Protein AF-A0A9D8IZ69-F1 (afdb_monomer)

Mean predicted aligned error: 7.36 Å

Solvent-accessible surface area (backbone atoms only — not comparable to full-atom values): 4754 Å² total; per-residue (Å²): 134,84,77,73,78,70,70,72,92,57,51,69,44,57,46,55,53,54,47,49,62,75,74,49,71,77,62,39,45,64,68,52,42,54,54,48,34,57,50,44,68,66,20,56,84,77,44,52,74,77,50,43,61,51,52,50,53,51,49,54,52,48,50,76,36,34,67,42,77,77,47,42,71,65,36,77,90,57,128

pLDDT: mean 79.78, std 14.84, range [36.72, 90.56]

Radius of gyration: 13.71 Å; Cα contacts (8 Å, |Δi|>4): 66; chains: 1; bounding box: 45×24×28 Å

Foldseek 3Di:
DPPPPPVPQCDVLLVLLVVLPVVDDFPQELVSLVVNQVSCVVSVVVHDPVSNVVSVVVLVVNCVGHPDNVSNVVHPPDD

Sequence (79 aa):
METAKIKALHSAGYREVTQFFASHEPPFTLTDIHEFNAIYRRAYPALAPGERMRSEKWVDYLIDHVESPDCAGKIYGVV

Secondary structure (DSSP, 8-state):
--------S--HHHHHHHHHHHH-PSSBPHHHHHHHHHHHHHHGGGS-HHHHHHHHHHHHHHHHTBSSHHHHTTSTT--

Structure (mmCIF, N/CA/C/O backbone):
data_AF-A0A9D8IZ69-F1
#
_entry.id   AF-A0A9D8IZ69-F1
#
loop_
_atom_site.group_PDB
_atom_site.id
_atom_site.type_symbol
_atom_site.label_atom_id
_atom_site.label_alt_id
_atom_site.label_comp_id
_atom_site.label_asym_id
_atom_site.label_entity_id
_atom_site.label_seq_id
_atom_site.pdbx_PDB_ins_code
_atom_site.Cartn_x
_atom_site.Cartn_y
_atom_site.Cartn_z
_atom_site.occupancy
_atom_site.B_iso_or_equiv
_atom_site.auth_seq_id
_atom_site.auth_comp_id
_atom_site.auth_asym_id
_atom_site.auth_atom_id
_atom_site.pdbx_PDB_model_num
ATOM 1 N N . MET A 1 1 ? 33.142 10.425 -15.432 1.00 36.72 1 MET A N 1
ATOM 2 C CA . MET A 1 1 ? 31.979 10.547 -14.530 1.00 36.72 1 MET A CA 1
ATOM 3 C C . MET A 1 1 ? 30.878 9.694 -15.118 1.00 36.72 1 MET A C 1
ATOM 5 O O . MET A 1 1 ? 30.225 10.105 -16.065 1.00 36.72 1 MET A O 1
ATOM 9 N N . GLU A 1 2 ? 30.790 8.454 -14.653 1.00 38.84 2 GLU A N 1
ATOM 10 C CA . GLU A 1 2 ? 29.794 7.496 -15.117 1.00 38.84 2 GLU A CA 1
ATOM 11 C C . GLU A 1 2 ? 28.467 7.901 -14.476 1.00 38.84 2 GLU A C 1
ATOM 13 O O . GLU A 1 2 ? 28.275 7.768 -13.268 1.00 38.84 2 GLU A O 1
ATOM 18 N N . THR A 1 3 ? 27.593 8.529 -15.260 1.00 38.16 3 THR A N 1
ATOM 19 C CA . THR A 1 3 ? 26.223 8.809 -14.849 1.00 38.16 3 THR A CA 1
ATOM 20 C C . THR A 1 3 ? 25.555 7.463 -14.644 1.00 38.16 3 THR A C 1
ATOM 22 O O . THR A 1 3 ? 25.109 6.818 -15.594 1.00 38.16 3 THR A O 1
ATOM 25 N N . ALA A 1 4 ? 25.555 7.008 -13.387 1.00 41.44 4 ALA A N 1
ATOM 26 C CA . ALA A 1 4 ? 24.764 5.884 -12.935 1.00 41.44 4 ALA A CA 1
ATOM 27 C C . ALA A 1 4 ? 23.396 6.031 -13.593 1.00 41.44 4 ALA A C 1
ATOM 29 O O . ALA A 1 4 ? 22.701 7.025 -13.376 1.00 41.44 4 ALA A O 1
ATOM 30 N N . LYS A 1 5 ? 23.056 5.089 -14.477 1.00 43.19 5 LYS A N 1
ATOM 31 C CA . LYS A 1 5 ? 21.713 4.973 -15.026 1.00 43.19 5 LYS A CA 1
ATOM 32 C C . LYS A 1 5 ? 20.825 4.740 -13.815 1.00 43.19 5 LYS A C 1
ATOM 34 O O . LYS A 1 5 ? 20.674 3.602 -13.375 1.00 43.19 5 LYS A O 1
ATOM 39 N N . ILE A 1 6 ? 20.307 5.819 -13.233 1.00 49.09 6 ILE A N 1
ATOM 40 C CA . ILE A 1 6 ? 19.222 5.782 -12.270 1.00 49.09 6 ILE A CA 1
ATOM 41 C C . ILE A 1 6 ? 18.106 5.144 -13.082 1.00 49.09 6 ILE A C 1
ATOM 43 O O . ILE A 1 6 ? 17.454 5.814 -13.882 1.00 49.09 6 ILE A O 1
ATOM 47 N N . LYS A 1 7 ? 17.992 3.810 -12.997 1.00 45.56 7 LYS A N 1
ATOM 48 C CA . LYS A 1 7 ? 16.843 3.063 -13.494 1.00 45.56 7 LYS A CA 1
ATOM 49 C C . LYS A 1 7 ? 15.664 3.844 -12.963 1.00 45.56 7 LYS A C 1
ATOM 51 O O . LYS A 1 7 ? 15.517 3.943 -11.747 1.00 45.56 7 LYS A O 1
ATOM 56 N N . ALA A 1 8 ? 14.946 4.489 -13.869 1.00 48.59 8 ALA A N 1
ATOM 57 C CA . ALA A 1 8 ? 13.804 5.306 -13.546 1.00 48.59 8 ALA A CA 1
ATOM 58 C C . ALA A 1 8 ? 12.922 4.478 -12.601 1.00 48.59 8 ALA A C 1
ATOM 60 O O . ALA A 1 8 ? 12.344 3.479 -13.021 1.00 48.59 8 ALA A O 1
ATOM 61 N N . LEU A 1 9 ? 12.906 4.841 -11.315 1.00 53.25 9 LEU A N 1
ATOM 62 C CA . LEU A 1 9 ? 12.032 4.277 -10.282 1.00 53.25 9 LEU A CA 1
ATOM 63 C C . LEU A 1 9 ? 10.628 4.832 -10.531 1.00 53.25 9 LEU A C 1
ATOM 65 O O . LEU A 1 9 ? 10.105 5.631 -9.758 1.00 53.25 9 LEU A O 1
ATOM 69 N N . HIS A 1 10 ? 10.119 4.569 -11.727 1.00 59.62 10 HIS A N 1
ATOM 70 C CA . HIS A 1 10 ? 9.032 5.297 -12.353 1.00 59.62 10 HIS A CA 1
ATOM 71 C C . HIS A 1 10 ? 8.248 4.378 -13.291 1.00 59.62 10 HIS A C 1
ATOM 73 O O . HIS A 1 10 ? 7.750 4.843 -14.320 1.00 59.62 10 HIS A O 1
ATOM 79 N N . SER A 1 11 ? 8.137 3.084 -12.974 1.00 70.81 11 SER A N 1
ATOM 80 C CA . SER A 1 11 ? 7.117 2.254 -13.613 1.00 70.81 11 SER A CA 1
ATOM 81 C C . SER A 1 11 ? 5.773 2.973 -13.487 1.00 70.81 11 SER A C 1
ATOM 83 O O . SER A 1 11 ? 5.498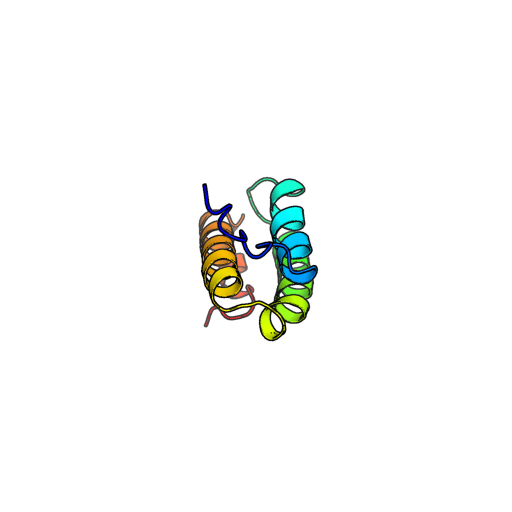 3.591 -12.454 1.00 70.81 11 SER A O 1
ATOM 85 N N . ALA A 1 12 ? 4.939 2.927 -14.529 1.00 80.56 12 ALA A N 1
ATOM 86 C CA . ALA A 1 12 ? 3.658 3.639 -14.532 1.00 80.56 12 ALA A CA 1
ATOM 87 C C . ALA A 1 12 ? 2.828 3.312 -13.274 1.00 80.56 12 ALA A C 1
ATOM 89 O O . ALA A 1 12 ? 2.352 4.225 -12.608 1.00 80.56 12 ALA A O 1
ATOM 90 N N . GLY A 1 13 ? 2.816 2.039 -12.861 1.00 83.38 13 GLY A N 1
ATOM 91 C CA . GLY A 1 13 ? 2.150 1.609 -11.632 1.00 83.38 13 GLY A CA 1
ATOM 92 C C . GLY A 1 13 ? 2.764 2.168 -10.341 1.00 83.38 13 GLY A C 1
ATOM 93 O O . GLY A 1 13 ? 2.032 2.472 -9.407 1.00 83.38 13 GLY A O 1
ATOM 94 N N . TYR A 1 14 ? 4.086 2.366 -10.271 1.00 83.38 14 TYR A N 1
ATOM 95 C CA . TYR A 1 14 ? 4.706 2.996 -9.097 1.00 83.38 14 TYR A CA 1
ATOM 96 C C . TYR A 1 14 ? 4.330 4.477 -9.005 1.00 83.38 14 TYR A C 1
ATOM 98 O O . TYR A 1 14 ? 4.065 4.979 -7.915 1.00 83.38 14 TYR A O 1
ATOM 106 N N . ARG A 1 15 ? 4.248 5.163 -10.154 1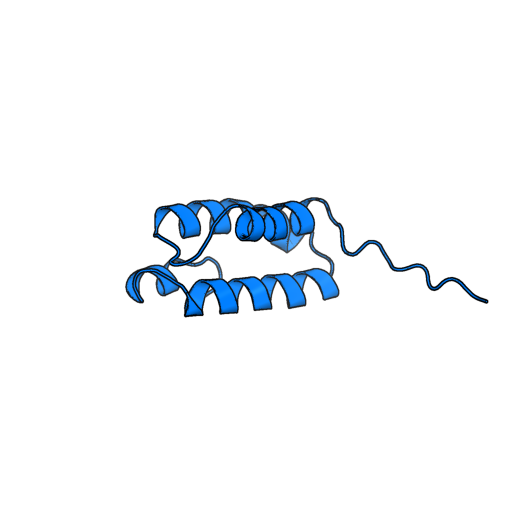.00 85.88 15 ARG A N 1
ATOM 107 C CA . ARG A 1 15 ? 3.785 6.554 -10.213 1.00 85.88 15 ARG A CA 1
ATOM 108 C C . ARG A 1 15 ? 2.345 6.692 -9.741 1.00 85.88 15 ARG A C 1
ATOM 110 O O . ARG A 1 15 ? 2.099 7.568 -8.921 1.00 85.88 15 ARG A O 1
ATOM 117 N N . GLU A 1 16 ? 1.443 5.824 -10.198 1.00 86.81 16 GLU A N 1
ATOM 118 C CA . GLU A 1 16 ? 0.041 5.817 -9.751 1.00 86.81 16 GLU A CA 1
ATOM 119 C C . GLU A 1 16 ? -0.053 5.649 -8.226 1.00 86.81 16 GLU A C 1
ATOM 121 O O . GLU A 1 16 ? -0.737 6.427 -7.565 1.00 86.81 16 GLU A O 1
ATOM 126 N N . VAL A 1 17 ? 0.717 4.715 -7.650 1.00 86.62 17 VAL A N 1
ATOM 127 C CA . VAL A 1 17 ? 0.786 4.531 -6.191 1.00 86.62 17 VAL A CA 1
ATOM 128 C C . VAL A 1 17 ? 1.282 5.800 -5.495 1.00 86.62 17 VAL A C 1
ATOM 130 O O . VAL A 1 17 ? 0.649 6.260 -4.557 1.00 86.62 17 VAL A O 1
ATOM 133 N N . THR A 1 18 ? 2.380 6.413 -5.945 1.00 85.88 18 THR A N 1
ATOM 134 C CA . THR A 1 18 ? 2.892 7.643 -5.308 1.00 85.88 18 THR A CA 1
ATOM 135 C C . THR A 1 18 ? 1.977 8.856 -5.491 1.00 85.88 18 THR A C 1
ATOM 137 O O . THR A 1 18 ? 1.929 9.722 -4.625 1.00 85.88 18 THR A O 1
ATOM 140 N N . GLN A 1 19 ? 1.249 8.928 -6.608 1.00 87.94 19 GLN A N 1
ATOM 141 C CA . GLN A 1 19 ? 0.328 10.022 -6.906 1.00 87.94 19 GLN A CA 1
ATOM 142 C C . GLN A 1 19 ? -0.892 9.993 -5.986 1.00 87.94 19 GLN A C 1
ATOM 144 O O . GLN A 1 19 ? -1.373 11.056 -5.596 1.00 87.94 19 GLN A O 1
ATOM 149 N N . PHE A 1 20 ? -1.348 8.798 -5.605 1.00 89.00 20 PHE A N 1
ATOM 150 C CA . PHE A 1 20 ? -2.398 8.627 -4.610 1.00 89.00 20 PHE A CA 1
ATOM 151 C C . PHE A 1 20 ? -2.034 9.336 -3.295 1.00 89.00 20 PHE A C 1
ATOM 153 O O . PHE A 1 20 ? -2.771 10.219 -2.870 1.00 89.00 20 PHE A O 1
ATOM 160 N N . PHE A 1 21 ? -0.853 9.066 -2.725 1.00 85.62 21 PHE A N 1
ATOM 161 C CA . PHE A 1 21 ? -0.389 9.716 -1.485 1.00 85.62 21 PHE A CA 1
ATOM 162 C C . PHE A 1 21 ? -0.057 11.203 -1.638 1.00 85.62 21 PHE A C 1
ATOM 164 O O . PHE A 1 21 ? -0.022 11.927 -0.654 1.00 85.62 21 PHE A O 1
ATOM 171 N N . ALA A 1 22 ? 0.216 11.673 -2.856 1.00 85.88 22 ALA A N 1
ATOM 172 C CA . ALA A 1 22 ? 0.402 13.100 -3.111 1.00 85.88 22 ALA A CA 1
ATOM 173 C C . ALA A 1 22 ? -0.931 13.863 -3.197 1.00 85.88 22 ALA A C 1
ATOM 175 O O . ALA A 1 22 ? -0.936 15.083 -3.065 1.00 85.88 22 ALA A O 1
ATOM 176 N N . SER A 1 23 ? -2.033 13.156 -3.470 1.00 85.56 23 SER A N 1
ATOM 177 C CA . SER A 1 23 ? -3.368 13.739 -3.662 1.00 85.56 23 SER A CA 1
ATOM 178 C C . SER A 1 23 ? -4.286 13.535 -2.455 1.00 85.56 23 SER A C 1
ATOM 180 O O . SER A 1 23 ? -5.304 14.211 -2.359 1.00 85.56 23 SER A O 1
ATOM 182 N N . HIS A 1 24 ? -3.925 12.622 -1.551 1.00 85.25 24 HIS A N 1
ATOM 183 C CA . HIS A 1 24 ? -4.676 12.301 -0.343 1.00 85.25 24 HIS A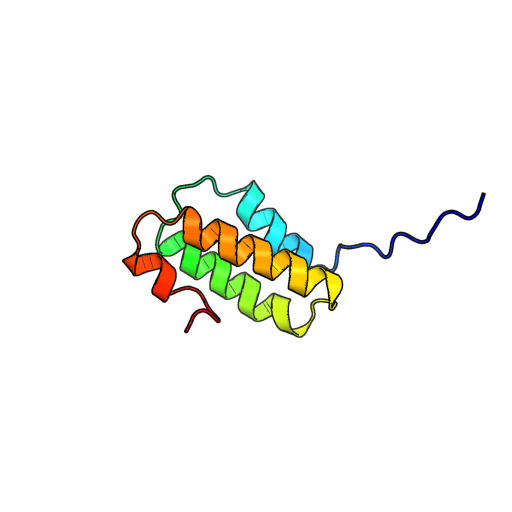 CA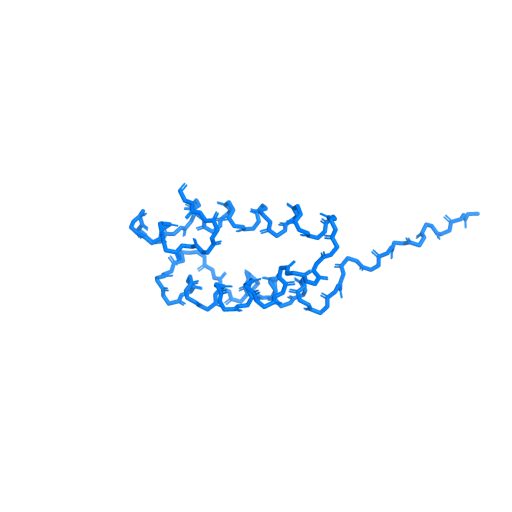 1
ATOM 184 C C . HIS A 1 24 ? -3.831 12.615 0.883 1.00 85.25 24 HIS A C 1
ATOM 186 O O . HIS A 1 24 ? -2.712 12.119 1.023 1.00 85.25 24 HIS A O 1
ATOM 192 N N . GLU A 1 25 ? -4.385 13.428 1.774 1.00 84.44 25 GLU A N 1
ATOM 193 C CA . GLU A 1 25 ? -3.787 13.727 3.068 1.00 84.44 25 GLU A CA 1
ATOM 194 C C . GLU A 1 25 ? -4.429 12.848 4.147 1.00 84.44 25 GLU A C 1
ATOM 196 O O . GLU A 1 25 ? -5.630 12.576 4.081 1.00 84.44 25 GLU A O 1
ATOM 201 N N . PRO A 1 26 ? -3.658 12.392 5.146 1.00 85.81 26 PRO A N 1
ATOM 202 C CA . PRO A 1 26 ? -4.216 11.645 6.262 1.00 85.81 26 PRO A CA 1
ATOM 203 C C . PRO A 1 26 ? -5.143 12.524 7.128 1.00 85.81 26 PRO A C 1
ATOM 205 O O . PRO A 1 26 ? -4.918 13.733 7.237 1.00 85.81 26 PRO A O 1
ATOM 208 N N . PRO A 1 27 ? -6.140 11.933 7.817 1.00 87.75 27 PRO A N 1
ATOM 209 C CA . PRO A 1 27 ? -6.369 10.494 7.981 1.00 87.75 27 PRO A CA 1
ATOM 210 C C . PRO A 1 27 ? -7.032 9.812 6.770 1.00 87.75 27 PRO A C 1
ATOM 212 O O . PRO A 1 27 ? -7.962 10.352 6.180 1.00 87.75 27 PRO A O 1
ATOM 215 N N . PHE A 1 28 ? -6.588 8.595 6.437 1.00 87.94 28 PHE A N 1
ATOM 216 C CA . PHE A 1 28 ? -7.123 7.827 5.306 1.00 87.94 28 PHE A CA 1
ATOM 217 C C . PHE A 1 28 ? -8.439 7.132 5.666 1.00 87.94 28 PHE A C 1
ATOM 219 O O . PHE A 1 28 ? -8.497 6.292 6.570 1.00 87.94 28 PHE A O 1
ATOM 226 N N . THR A 1 29 ? -9.498 7.447 4.930 1.00 90.19 29 THR A N 1
ATOM 227 C CA . THR A 1 29 ? -10.823 6.849 5.096 1.00 90.19 29 THR A CA 1
ATOM 228 C C . THR A 1 29 ? -10.917 5.486 4.411 1.00 90.19 29 THR A C 1
ATOM 230 O O . THR A 1 29 ? -10.050 5.059 3.644 1.00 90.19 29 THR A O 1
ATOM 233 N N . LEU A 1 30 ? -12.029 4.784 4.640 1.00 87.62 30 LEU A N 1
ATOM 234 C CA . LEU A 1 30 ? -12.309 3.529 3.947 1.00 87.62 30 LEU A CA 1
ATOM 235 C C . LEU A 1 30 ? -12.366 3.694 2.414 1.00 87.62 30 LEU A C 1
ATOM 237 O O . LEU A 1 30 ? -11.947 2.796 1.682 1.00 87.62 30 LEU A O 1
ATOM 241 N N . THR A 1 31 ? -12.858 4.835 1.927 1.00 88.44 31 THR A N 1
ATOM 242 C CA . THR A 1 31 ? -12.901 5.147 0.491 1.00 88.44 31 THR A CA 1
ATOM 243 C C . THR A 1 31 ? -11.491 5.240 -0.085 1.00 88.44 31 THR A C 1
ATOM 245 O O . THR A 1 31 ? -11.211 4.618 -1.110 1.00 88.44 31 THR A O 1
ATOM 248 N N . ASP A 1 32 ? -10.591 5.920 0.628 1.00 89.25 32 ASP A N 1
ATOM 249 C CA . ASP A 1 32 ? -9.183 6.074 0.249 1.00 89.25 32 ASP A CA 1
ATOM 250 C C . ASP A 1 32 ? -8.485 4.709 0.183 1.00 89.25 32 ASP A C 1
ATOM 252 O O . ASP A 1 32 ? -7.769 4.404 -0.767 1.00 89.25 32 ASP A O 1
ATOM 256 N N . ILE A 1 33 ? -8.766 3.823 1.142 1.00 88.62 33 ILE A N 1
ATOM 257 C CA . ILE A 1 33 ? -8.224 2.456 1.153 1.00 88.62 33 ILE A CA 1
ATOM 258 C C . ILE A 1 33 ? -8.740 1.631 -0.024 1.00 88.62 33 ILE A C 1
ATOM 260 O O . ILE A 1 33 ? -7.975 0.878 -0.629 1.00 88.62 33 ILE A O 1
ATOM 264 N N . HIS A 1 34 ? -10.020 1.752 -0.380 1.00 90.12 34 HIS A N 1
ATOM 265 C CA . HIS A 1 34 ? -10.560 1.062 -1.551 1.00 90.12 34 HIS A CA 1
ATOM 266 C C . HIS A 1 34 ? -9.917 1.549 -2.852 1.00 90.12 34 HIS A C 1
ATOM 268 O O . HIS A 1 34 ? -9.578 0.721 -3.704 1.00 90.12 34 HIS A O 1
ATOM 274 N N . GLU A 1 35 ? -9.714 2.859 -2.992 1.00 90.38 35 GLU A N 1
ATOM 275 C CA . GLU A 1 35 ? -9.040 3.445 -4.149 1.00 90.38 35 GLU A CA 1
ATOM 276 C C . GLU A 1 35 ? -7.571 3.004 -4.218 1.00 90.38 35 GLU A C 1
ATOM 278 O O . GLU A 1 35 ? -7.129 2.463 -5.240 1.00 90.38 35 GLU A O 1
ATOM 283 N N . PHE A 1 36 ? -6.844 3.112 -3.104 1.00 90.56 36 PHE A N 1
ATOM 284 C CA . PHE A 1 36 ? -5.475 2.624 -2.984 1.00 90.56 36 PHE A CA 1
ATOM 285 C C . PHE A 1 36 ? -5.371 1.141 -3.346 1.00 90.56 36 PHE A C 1
ATOM 287 O O . PHE A 1 36 ? -4.522 0.763 -4.150 1.00 90.56 36 PHE A O 1
ATOM 294 N N . ASN A 1 37 ? -6.252 0.290 -2.818 1.00 90.00 37 ASN A N 1
ATOM 295 C CA . ASN A 1 37 ? -6.250 -1.144 -3.099 1.00 90.00 37 ASN A CA 1
ATOM 296 C C . ASN A 1 37 ? -6.449 -1.450 -4.585 1.00 90.00 37 ASN A C 1
ATOM 298 O O . ASN A 1 37 ? -5.815 -2.367 -5.110 1.00 90.00 37 ASN A O 1
ATOM 302 N N . ALA A 1 38 ? -7.320 -0.706 -5.271 1.00 90.38 38 ALA A N 1
ATOM 303 C CA . ALA A 1 38 ? -7.540 -0.880 -6.702 1.00 90.38 38 ALA A CA 1
ATOM 304 C C . ALA A 1 38 ? -6.268 -0.560 -7.505 1.00 90.38 38 ALA A C 1
ATOM 306 O O . ALA A 1 38 ? -5.869 -1.341 -8.377 1.00 90.38 38 ALA A O 1
ATOM 307 N N . ILE A 1 39 ? -5.597 0.544 -7.162 1.00 89.88 39 ILE A N 1
ATOM 308 C CA . ILE A 1 39 ? -4.334 0.968 -7.779 1.00 89.88 39 ILE A CA 1
ATOM 309 C C . ILE A 1 39 ? -3.224 -0.039 -7.459 1.00 89.88 39 ILE A C 1
ATOM 311 O O . ILE A 1 39 ? -2.573 -0.572 -8.361 1.00 89.88 39 ILE A O 1
ATOM 315 N N . TYR A 1 40 ? -3.036 -0.347 -6.178 1.00 88.94 40 TYR A N 1
ATOM 316 C CA . TYR A 1 40 ? -1.973 -1.205 -5.677 1.00 88.94 40 TYR A CA 1
ATOM 317 C C . TYR A 1 40 ? -2.084 -2.618 -6.243 1.00 88.94 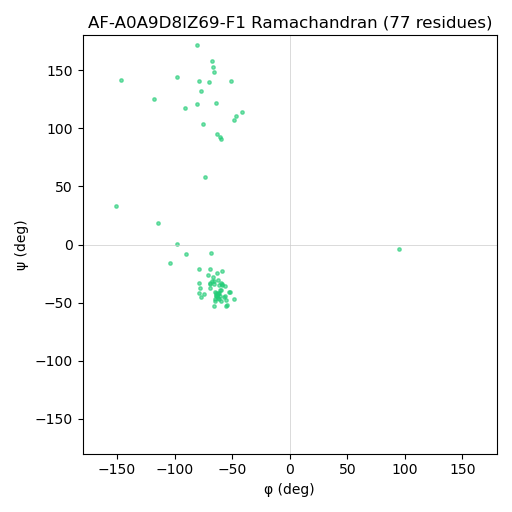40 TYR A C 1
ATOM 319 O O . TYR A 1 40 ? -1.113 -3.135 -6.786 1.00 88.94 40 TYR A O 1
ATOM 327 N N . ARG A 1 41 ? -3.275 -3.228 -6.236 1.00 89.00 41 ARG A N 1
ATOM 328 C CA . ARG A 1 41 ? -3.486 -4.576 -6.786 1.00 89.00 41 ARG A CA 1
ATOM 329 C C . ARG A 1 41 ? -3.174 -4.661 -8.282 1.00 89.00 41 ARG A C 1
ATOM 331 O O . ARG A 1 41 ? -2.677 -5.689 -8.742 1.00 89.00 41 ARG A O 1
ATOM 338 N N . ARG A 1 42 ? -3.451 -3.597 -9.041 1.00 89.19 42 ARG A N 1
ATOM 339 C CA . ARG A 1 42 ? -3.131 -3.512 -10.474 1.00 89.19 42 ARG A CA 1
ATOM 340 C C . ARG A 1 42 ? -1.636 -3.291 -10.712 1.00 89.19 42 ARG A C 1
ATOM 342 O O . ARG A 1 42 ? -1.067 -3.909 -11.610 1.00 89.19 42 ARG A O 1
ATOM 349 N N . ALA A 1 43 ? -1.012 -2.419 -9.925 1.00 87.50 43 ALA A N 1
ATOM 350 C CA . ALA A 1 43 ? 0.381 -2.020 -10.091 1.00 87.50 43 ALA A CA 1
ATOM 351 C C . ALA A 1 43 ? 1.369 -3.076 -9.571 1.00 87.50 43 ALA A C 1
ATOM 353 O O . ALA A 1 43 ? 2.332 -3.405 -10.264 1.00 87.50 43 ALA A O 1
ATOM 354 N N . TYR A 1 44 ? 1.119 -3.637 -8.383 1.00 85.25 44 TYR A N 1
ATOM 355 C CA . TYR A 1 44 ? 2.020 -4.522 -7.635 1.00 85.25 44 TYR A CA 1
ATOM 356 C C . TYR A 1 44 ? 2.650 -5.675 -8.441 1.00 85.25 44 TYR A C 1
ATOM 358 O O . TYR A 1 44 ? 3.876 -5.839 -8.364 1.00 85.25 44 TYR A O 1
ATOM 366 N N . PRO A 1 45 ? 1.909 -6.456 -9.262 1.00 85.81 45 PRO A N 1
ATOM 367 C CA . PRO A 1 45 ? 2.518 -7.542 -10.032 1.00 85.81 45 PRO A CA 1
ATOM 368 C C . PRO A 1 45 ? 3.562 -7.045 -11.044 1.00 85.81 45 PRO A C 1
ATOM 370 O O . PRO A 1 45 ? 4.541 -7.748 -11.293 1.00 85.81 45 PRO A O 1
ATOM 373 N N . ALA A 1 46 ? 3.400 -5.830 -11.573 1.00 85.25 46 ALA A N 1
ATOM 374 C CA . ALA A 1 46 ? 4.292 -5.235 -12.566 1.00 85.25 46 ALA A CA 1
ATOM 375 C C . ALA A 1 46 ? 5.449 -4.414 -11.960 1.00 85.25 46 ALA A C 1
ATOM 377 O O . ALA A 1 46 ? 6.341 -3.995 -12.695 1.00 85.25 46 ALA A O 1
ATOM 378 N N . LEU A 1 47 ? 5.455 -4.183 -10.641 1.00 84.12 47 LEU A N 1
ATOM 379 C CA . LEU A 1 47 ? 6.511 -3.422 -9.967 1.00 84.12 47 LEU A CA 1
ATOM 380 C C . LEU A 1 47 ? 7.836 -4.189 -9.932 1.00 84.12 47 LEU A C 1
ATOM 382 O O . LEU A 1 47 ? 7.874 -5.389 -9.639 1.00 84.12 47 LEU A O 1
ATOM 386 N N . ALA A 1 48 ? 8.941 -3.472 -10.145 1.00 85.88 48 ALA A N 1
ATOM 387 C CA . ALA A 1 48 ? 10.274 -4.010 -9.913 1.00 85.88 48 ALA A CA 1
ATOM 388 C C . ALA A 1 48 ? 10.516 -4.252 -8.406 1.00 85.88 48 ALA A C 1
ATOM 390 O O . ALA A 1 48 ? 9.905 -3.581 -7.574 1.00 85.88 48 ALA A O 1
ATOM 391 N N . PRO A 1 49 ? 11.456 -5.132 -8.012 1.00 84.06 49 PRO A N 1
ATOM 392 C CA . PRO A 1 49 ? 11.710 -5.448 -6.600 1.00 84.06 49 PRO A CA 1
ATOM 393 C C . PRO A 1 49 ? 11.963 -4.216 -5.714 1.00 84.06 49 PRO A C 1
ATOM 395 O O . PRO A 1 49 ? 11.437 -4.122 -4.611 1.00 84.06 49 PRO A O 1
ATOM 398 N N . GLY A 1 50 ? 12.720 -3.234 -6.218 1.00 84.38 50 GLY A N 1
ATOM 399 C CA . GLY A 1 50 ? 12.984 -1.987 -5.490 1.00 84.38 50 GLY A CA 1
ATOM 400 C C . GLY A 1 50 ? 11.772 -1.054 -5.384 1.00 84.38 50 GLY A C 1
ATOM 401 O O . GLY A 1 50 ? 11.693 -0.268 -4.445 1.00 84.38 50 GLY A O 1
ATOM 402 N N . GLU A 1 51 ? 10.828 -1.138 -6.322 1.00 84.56 51 GLU A N 1
ATOM 403 C CA . GLU A 1 51 ? 9.564 -0.396 -6.270 1.00 84.56 51 GLU A CA 1
ATOM 404 C C . GLU A 1 51 ? 8.586 -1.078 -5.316 1.00 84.56 51 GLU A C 1
ATOM 406 O O . GLU A 1 51 ? 7.991 -0.388 -4.499 1.00 84.56 51 GLU A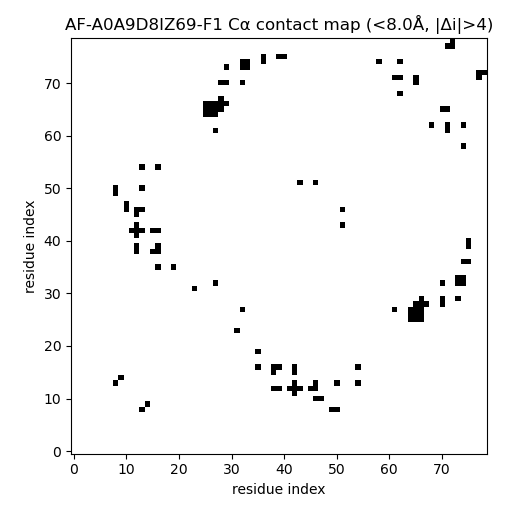 O 1
ATOM 411 N N . ARG A 1 52 ? 8.505 -2.418 -5.333 1.00 85.62 52 ARG A N 1
ATOM 412 C CA . ARG A 1 52 ? 7.696 -3.201 -4.382 1.00 85.62 52 ARG A CA 1
ATOM 413 C C . ARG A 1 52 ? 8.052 -2.869 -2.942 1.00 85.62 52 ARG A C 1
ATOM 415 O O . ARG A 1 52 ? 7.176 -2.427 -2.213 1.00 85.62 52 ARG A O 1
ATOM 422 N N . MET A 1 53 ? 9.339 -2.926 -2.595 1.00 86.69 53 MET A N 1
ATOM 423 C CA . MET A 1 53 ? 9.813 -2.585 -1.248 1.00 86.69 53 MET A CA 1
ATOM 424 C C . MET A 1 53 ? 9.401 -1.168 -0.818 1.00 86.69 53 MET A C 1
ATOM 426 O O . MET A 1 53 ? 9.127 -0.912 0.350 1.00 86.69 53 MET A O 1
ATOM 430 N N . ARG A 1 54 ? 9.370 -0.206 -1.748 1.00 86.50 54 ARG A N 1
ATOM 431 C CA . ARG A 1 54 ? 8.926 1.162 -1.444 1.00 86.50 54 ARG A CA 1
ATOM 432 C C . ARG A 1 54 ? 7.410 1.274 -1.361 1.00 86.50 54 ARG A C 1
ATOM 434 O O . ARG A 1 54 ? 6.918 2.030 -0.538 1.00 86.50 54 ARG A O 1
ATOM 441 N N . SER A 1 55 ? 6.684 0.564 -2.214 1.00 86.69 55 SER A N 1
ATOM 442 C CA . SER A 1 55 ? 5.227 0.500 -2.173 1.00 86.69 55 SER A CA 1
ATOM 443 C C . SER A 1 55 ? 4.731 -0.196 -0.904 1.00 86.69 55 SER A C 1
ATOM 445 O O . SER A 1 55 ? 3.703 0.202 -0.384 1.00 86.6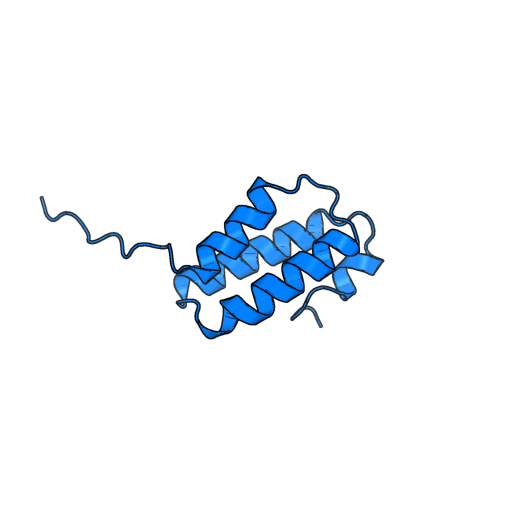9 55 SER A O 1
ATOM 447 N N . GLU A 1 56 ? 5.472 -1.161 -0.362 1.00 86.81 56 GLU A N 1
ATOM 448 C CA . GLU A 1 56 ? 5.208 -1.757 0.955 1.00 86.81 56 GLU A CA 1
ATOM 449 C C . GLU A 1 56 ? 5.362 -0.721 2.078 1.00 86.81 56 GLU A C 1
ATOM 451 O O . GLU A 1 56 ? 4.452 -0.570 2.877 1.00 86.81 56 GLU A O 1
ATOM 456 N N . LYS A 1 57 ? 6.404 0.123 2.056 1.00 88.81 57 LYS A N 1
ATOM 457 C CA . LYS A 1 57 ? 6.515 1.240 3.021 1.00 88.81 57 LYS A CA 1
ATOM 458 C C . LYS A 1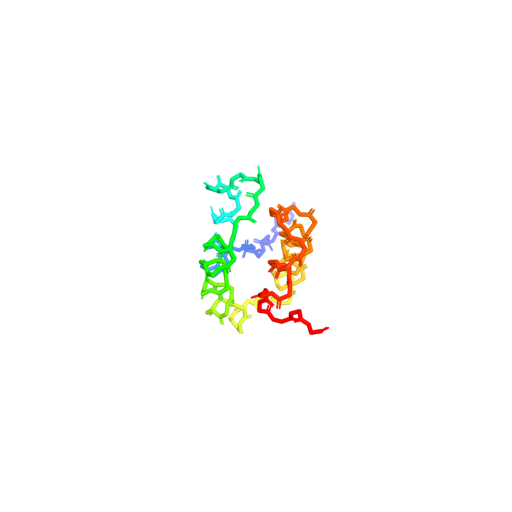 57 ? 5.350 2.228 2.950 1.00 88.81 57 LYS A C 1
ATOM 460 O O . LYS A 1 57 ? 4.987 2.826 3.956 1.00 88.81 57 LYS A O 1
ATOM 465 N N . TRP A 1 58 ? 4.794 2.433 1.758 1.00 87.06 58 TRP A N 1
ATOM 466 C CA . TRP A 1 58 ? 3.592 3.246 1.587 1.00 87.06 58 TRP A CA 1
ATOM 467 C C . TRP A 1 58 ? 2.348 2.568 2.176 1.00 87.06 58 TRP A C 1
ATOM 469 O O . TRP A 1 58 ? 1.490 3.260 2.709 1.00 87.06 58 TRP A O 1
ATOM 479 N N . VAL A 1 59 ? 2.269 1.234 2.129 1.00 87.62 59 VAL A N 1
ATOM 480 C CA . VAL A 1 59 ? 1.228 0.460 2.824 1.00 87.62 59 VAL A CA 1
ATOM 481 C C . VAL A 1 59 ? 1.365 0.614 4.338 1.00 87.62 59 VAL A C 1
ATOM 483 O O . VAL A 1 59 ? 0.372 0.925 4.986 1.00 87.62 59 VAL A O 1
ATOM 486 N N . ASP A 1 60 ? 2.573 0.479 4.896 1.00 88.75 60 ASP A N 1
ATOM 487 C CA . ASP A 1 60 ? 2.822 0.724 6.326 1.00 88.75 60 ASP A CA 1
ATOM 488 C C . ASP A 1 60 ? 2.397 2.141 6.744 1.00 88.75 60 ASP A C 1
ATOM 490 O 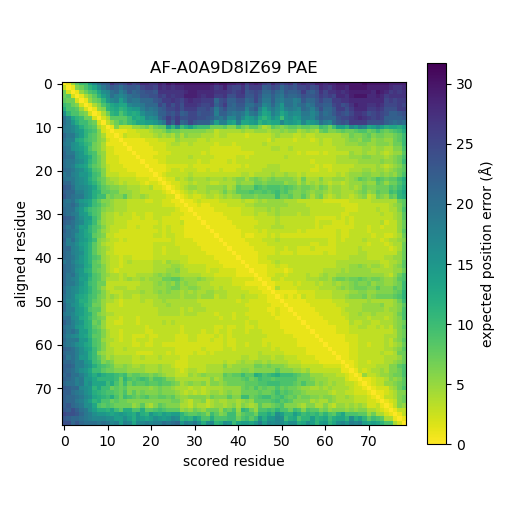O . ASP A 1 60 ? 1.720 2.321 7.753 1.00 88.75 60 ASP A O 1
ATOM 494 N N . TYR A 1 61 ? 2.736 3.151 5.935 1.00 88.25 61 TYR A N 1
ATOM 495 C CA . TYR A 1 61 ? 2.316 4.535 6.169 1.00 88.25 61 TYR A CA 1
ATOM 496 C C . TYR A 1 61 ? 0.789 4.695 6.131 1.00 88.25 61 TYR A C 1
ATOM 498 O O . TYR A 1 61 ? 0.214 5.391 6.963 1.00 88.25 61 TYR A O 1
ATOM 506 N N . LEU A 1 62 ? 0.120 4.036 5.181 1.00 88.25 62 LEU A N 1
ATOM 507 C CA . LEU A 1 62 ? -1.336 4.049 5.089 1.00 88.25 62 LEU A CA 1
ATOM 508 C C . LEU A 1 62 ? -1.969 3.427 6.343 1.00 88.25 62 LEU A C 1
ATOM 510 O O . LEU A 1 62 ? -2.906 4.011 6.872 1.00 88.25 62 LEU A O 1
ATOM 514 N N . ILE A 1 63 ? -1.430 2.304 6.841 1.00 86.94 63 ILE A N 1
ATOM 515 C CA . ILE A 1 63 ? -1.871 1.626 8.075 1.00 86.94 63 ILE A CA 1
ATOM 516 C C . ILE A 1 63 ? -1.730 2.535 9.302 1.00 86.94 63 ILE A C 1
ATOM 518 O O . ILE A 1 63 ? -2.649 2.587 10.113 1.00 86.94 63 ILE A O 1
ATOM 522 N N . ASP A 1 64 ? -0.608 3.244 9.445 1.00 89.00 64 ASP A N 1
ATOM 523 C CA . ASP A 1 64 ? -0.347 4.116 10.604 1.00 89.00 64 ASP A CA 1
ATOM 524 C C . ASP A 1 64 ? -1.295 5.327 10.653 1.00 89.00 64 ASP A C 1
ATOM 526 O O . ASP A 1 64 ? -1.640 5.829 11.722 1.00 89.00 64 ASP A O 1
ATOM 530 N N . HIS A 1 65 ? -1.767 5.764 9.483 1.00 90.00 65 HIS A N 1
ATOM 531 C CA . HIS A 1 65 ? -2.546 6.986 9.319 1.00 90.00 65 HIS A CA 1
ATOM 532 C C . HIS A 1 65 ? -3.998 6.764 8.868 1.00 90.00 65 HIS A C 1
ATOM 534 O O . HIS A 1 65 ? -4.639 7.698 8.377 1.00 90.00 65 HIS A O 1
ATOM 540 N N . VAL A 1 66 ? -4.548 5.556 9.014 1.00 89.12 66 VAL A N 1
ATOM 541 C CA . VAL A 1 66 ? -5.980 5.328 8.769 1.00 89.12 66 VAL A CA 1
ATOM 542 C C . VAL A 1 66 ? -6.853 6.078 9.780 1.00 89.12 66 VAL A C 1
ATOM 544 O O . VAL A 1 66 ? -6.500 6.230 10.946 1.00 89.12 66 VAL A O 1
ATOM 547 N N . GLU A 1 67 ? -8.042 6.495 9.348 1.00 87.94 67 GLU A N 1
ATOM 548 C CA . GLU A 1 67 ? -9.056 7.134 10.200 1.00 87.94 67 GLU A CA 1
ATOM 549 C C . GLU A 1 67 ? -9.479 6.243 11.377 1.00 87.94 67 GLU A C 1
ATOM 551 O O . GLU A 1 67 ? -9.769 6.728 12.470 1.00 87.94 67 GLU A O 1
ATOM 556 N N . SER A 1 68 ? -9.511 4.928 11.160 1.00 84.06 68 SER A N 1
ATOM 557 C CA . SER A 1 68 ? -9.897 3.951 12.170 1.00 84.06 68 SER A CA 1
ATOM 558 C C . SER A 1 68 ? -9.114 2.653 11.985 1.00 84.06 68 SER A C 1
ATOM 560 O O . SER A 1 68 ? -8.935 2.215 10.847 1.00 84.06 68 SER A O 1
ATOM 562 N N . PRO A 1 69 ? -8.695 1.974 13.066 1.00 79.88 69 PRO A N 1
ATOM 563 C CA . PRO A 1 69 ? -7.988 0.695 12.972 1.00 79.88 69 PRO A CA 1
ATOM 564 C C . PRO A 1 69 ? -8.793 -0.397 12.242 1.00 79.88 69 PRO A C 1
ATOM 566 O O . PRO A 1 69 ? -8.197 -1.304 11.666 1.00 79.88 69 PRO A O 1
ATOM 569 N N . ASP A 1 70 ? -10.129 -0.294 12.185 1.00 82.06 70 ASP A N 1
ATOM 570 C CA . ASP A 1 70 ? -10.982 -1.197 11.383 1.00 82.06 70 ASP A CA 1
ATOM 571 C C . ASP A 1 70 ? -10.708 -1.086 9.871 1.00 82.06 70 ASP A C 1
ATOM 573 O O . ASP A 1 70 ? -10.947 -2.011 9.090 1.00 82.06 70 ASP A O 1
ATOM 577 N N . CYS A 1 71 ? -10.183 0.057 9.441 1.00 80.62 71 CYS A N 1
ATOM 578 C CA . CYS A 1 71 ? -9.848 0.327 8.057 1.00 80.62 71 CYS A CA 1
ATOM 579 C C . CYS A 1 71 ? -8.520 -0.342 7.655 1.00 80.62 71 CYS A C 1
ATOM 581 O O . CYS A 1 71 ? -8.407 -0.829 6.530 1.00 80.62 71 CYS A O 1
ATOM 583 N N . ALA A 1 72 ? -7.556 -0.469 8.577 1.00 78.31 72 ALA A N 1
ATOM 584 C CA . ALA A 1 72 ? -6.266 -1.116 8.309 1.00 78.31 72 ALA A CA 1
ATOM 585 C C . ALA A 1 72 ? -6.423 -2.580 7.860 1.00 78.31 72 ALA A C 1
ATOM 587 O O . ALA A 1 72 ? -5.769 -3.023 6.918 1.00 78.31 72 ALA A O 1
ATOM 588 N N . GLY A 1 73 ? -7.369 -3.310 8.461 1.00 79.50 73 GLY A N 1
ATOM 589 C CA . GLY A 1 73 ? -7.684 -4.692 8.082 1.00 79.50 73 GLY A CA 1
ATOM 590 C C . GLY A 1 73 ? -8.330 -4.846 6.698 1.00 79.50 73 GLY A C 1
ATOM 591 O O . GLY A 1 73 ? -8.514 -5.967 6.230 1.00 79.50 73 GLY A O 1
ATOM 592 N N . LYS A 1 74 ? -8.690 -3.744 6.026 1.00 82.56 74 LYS A N 1
ATOM 593 C CA . LYS A 1 74 ? -9.255 -3.768 4.667 1.00 82.56 74 LYS A CA 1
ATOM 594 C C . LYS A 1 74 ? -8.215 -3.489 3.584 1.00 82.56 74 LYS A C 1
ATOM 596 O O . LYS A 1 74 ? -8.565 -3.487 2.404 1.00 82.56 74 LYS A O 1
ATOM 601 N N . ILE A 1 75 ? -6.956 -3.263 3.950 1.00 82.06 75 ILE A N 1
ATOM 602 C CA . ILE A 1 75 ? -5.871 -3.013 3.001 1.00 82.06 75 ILE A CA 1
ATOM 603 C C . ILE A 1 75 ? -5.437 -4.334 2.355 1.00 82.06 75 ILE A C 1
ATOM 605 O O . ILE A 1 75 ? -5.226 -5.351 3.012 1.00 82.06 75 ILE A O 1
ATOM 609 N N . TYR A 1 76 ? -5.313 -4.329 1.032 1.00 75.06 76 TYR A N 1
ATOM 610 C CA . TYR A 1 76 ? -4.957 -5.504 0.251 1.00 75.06 76 TYR A CA 1
ATOM 611 C C . TYR A 1 76 ? -3.541 -5.990 0.592 1.00 75.06 76 TYR A C 1
ATOM 613 O O . TYR A 1 76 ? -2.569 -5.265 0.394 1.00 75.06 76 TYR A O 1
ATOM 621 N N . GLY A 1 77 ? -3.424 -7.246 1.033 1.00 65.75 77 GLY A N 1
ATOM 622 C CA . GLY A 1 77 ? -2.143 -7.877 1.378 1.00 65.75 77 GLY A CA 1
ATOM 623 C C . GLY A 1 77 ? -1.774 -7.808 2.862 1.00 65.75 77 GLY A C 1
ATOM 624 O O . GLY A 1 77 ? -0.779 -8.414 3.248 1.00 65.75 77 GLY A O 1
ATOM 625 N N . VAL A 1 78 ? -2.583 -7.135 3.685 1.00 58.28 78 VAL A N 1
ATOM 626 C CA . VAL A 1 78 ? -2.495 -7.170 5.150 1.00 58.28 78 VAL A CA 1
ATOM 627 C C . VAL A 1 78 ? -3.412 -8.298 5.635 1.00 58.28 78 VAL A C 1
ATOM 629 O O . VAL A 1 78 ? -4.608 -8.280 5.339 1.00 58.28 78 VAL A O 1
ATOM 632 N N . VAL A 1 79 ? -2.845 -9.316 6.292 1.00 48.00 79 VAL A N 1
ATOM 633 C CA . VAL A 1 79 ? -3.546 -10.513 6.808 1.00 48.00 79 VAL A CA 1
ATOM 634 C C . VAL A 1 79 ? -3.261 -10.679 8.289 1.00 48.00 79 VAL A C 1
ATOM 636 O O . VAL A 1 79 ? -2.082 -10.488 8.662 1.00 48.00 79 VAL A O 1
#